Protein AF-A0A381WEY2-F1 (afdb_monomer_lite)

pLDDT: mean 84.32, std 14.18, range [33.53, 97.0]

Secondary structure (DSSP, 8-state):
---------------HHHHHHHHHHHHTHHHHHHHHHHHHHHHHHHHHHT--SSPPPSSPSSHHHHHHHHHHHHS-------------SSS-TTSHHHHHHHHHHHHHHHHHHHTTTT--TT--SS--PPEEEETTTTEEEES---THHHHHHHHHHTT--TTT--TTT-

Sequence (170 aa):
MLDLKSQGELFLGNNTWSARVVFFLSSRSSSVIVIFVIVSILLIYPLIDLAPTQQASPNPPGDVYDMQADIDAKFPTPVHFATYVLEARDGDVLTSDVLLEFKENRDRLFALDKKGELSAGTLINQPYLFSYFDTDIGLSVTGISSILDPIDLTLMRMGANLATASDREI

Organism: NCBI:txid408172

Radius of gyration: 34.18 Å; chains: 1; bounding box: 59×73×92 Å

Structure (mmCIF, N/CA/C/O backbone):
data_AF-A0A381WEY2-F1
#
_entry.id   AF-A0A381WEY2-F1
#
loop_
_atom_site.group_PDB
_atom_site.id
_atom_site.type_symbol
_atom_site.label_atom_id
_atom_site.label_alt_id
_atom_site.label_comp_id
_atom_site.label_asym_id
_atom_site.label_entity_id
_atom_site.label_seq_id
_atom_site.pdbx_PDB_ins_code
_atom_site.Cartn_x
_atom_site.Cartn_y
_atom_site.Cartn_z
_atom_site.occupancy
_atom_site.B_iso_or_equiv
_atom_site.auth_seq_id
_atom_site.auth_comp_id
_atom_site.auth_asym_id
_atom_site.auth_atom_id
_atom_site.pdbx_PDB_model_num
ATOM 1 N N . MET A 1 1 ? 18.197 -49.619 -67.035 1.00 36.12 1 MET A N 1
ATOM 2 C CA . MET A 1 1 ? 18.994 -49.599 -65.794 1.00 36.12 1 MET A CA 1
ATOM 3 C C . MET A 1 1 ? 19.062 -48.144 -65.349 1.00 36.12 1 MET A C 1
ATOM 5 O O . MET A 1 1 ? 19.609 -47.360 -66.107 1.00 36.12 1 MET A O 1
ATOM 9 N N . LEU A 1 2 ? 18.321 -47.820 -64.273 1.00 33.53 2 LEU A N 1
ATOM 10 C CA . LEU A 1 2 ? 18.501 -46.769 -63.238 1.00 33.53 2 LEU A CA 1
ATOM 11 C C . LEU A 1 2 ? 19.599 -45.697 -63.504 1.00 33.53 2 LEU A C 1
ATOM 13 O O . LEU A 1 2 ? 20.688 -46.065 -63.913 1.00 33.53 2 LEU A O 1
ATOM 17 N N . ASP A 1 3 ? 19.470 -44.392 -63.227 1.00 39.38 3 ASP A N 1
ATOM 18 C CA . ASP A 1 3 ? 18.608 -43.683 -62.275 1.00 39.38 3 ASP A CA 1
ATOM 19 C C . ASP A 1 3 ? 18.694 -42.139 -62.425 1.00 39.38 3 ASP A C 1
ATOM 21 O O . ASP A 1 3 ? 19.656 -41.598 -62.968 1.00 39.38 3 ASP A O 1
ATOM 25 N N . LEU A 1 4 ? 17.676 -41.483 -61.866 1.00 43.06 4 LEU A N 1
ATOM 26 C CA . LEU A 1 4 ? 17.450 -40.098 -61.424 1.00 43.06 4 LEU A CA 1
ATOM 27 C C . LEU A 1 4 ? 18.652 -39.147 -61.187 1.00 43.06 4 LEU A C 1
ATOM 29 O O . LEU A 1 4 ? 19.540 -39.439 -60.391 1.00 43.06 4 LEU A O 1
ATOM 33 N N . LYS A 1 5 ? 18.521 -37.897 -61.674 1.00 36.31 5 LYS A N 1
ATOM 34 C CA . LYS A 1 5 ? 18.628 -36.644 -60.874 1.00 36.31 5 LYS A CA 1
ATOM 35 C C . LYS A 1 5 ? 18.228 -35.441 -61.753 1.00 36.31 5 LYS A C 1
ATOM 37 O O . LYS A 1 5 ? 18.953 -35.088 -62.667 1.00 36.31 5 LYS A O 1
ATOM 42 N N . SER A 1 6 ? 17.014 -34.896 -61.694 1.00 38.91 6 SER A N 1
ATOM 43 C CA . SER A 1 6 ? 16.367 -34.215 -60.564 1.00 38.91 6 SER A CA 1
ATOM 44 C C . SER A 1 6 ? 17.136 -32.962 -60.120 1.00 38.91 6 SER A C 1
ATOM 46 O O . SER A 1 6 ? 18.164 -33.071 -59.458 1.00 38.91 6 SER A O 1
ATOM 48 N N . GLN A 1 7 ? 16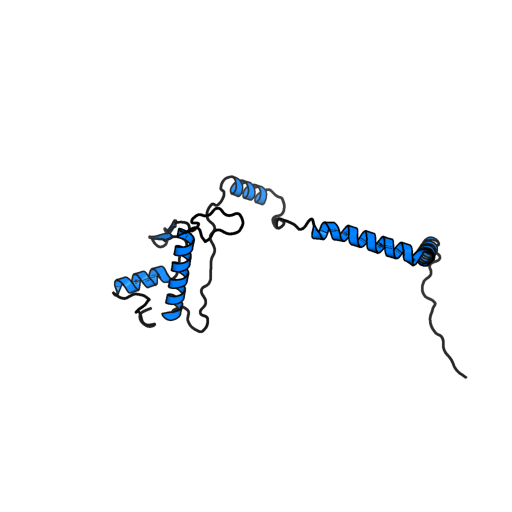.518 -31.813 -60.425 1.00 39.06 7 GLN A N 1
ATOM 49 C CA . GLN A 1 7 ? 16.538 -30.554 -59.664 1.00 39.06 7 GLN A CA 1
ATOM 50 C C . GLN A 1 7 ? 17.707 -29.606 -59.941 1.00 39.06 7 GLN A C 1
ATOM 52 O O . GLN A 1 7 ? 18.861 -29.912 -59.658 1.00 39.06 7 GLN A O 1
ATOM 57 N N . GLY A 1 8 ? 17.374 -28.402 -60.415 1.00 37.16 8 GLY A N 1
ATOM 58 C CA . GLY A 1 8 ? 18.315 -27.289 -60.373 1.00 37.16 8 GLY A CA 1
ATOM 59 C C . GLY A 1 8 ? 18.107 -26.141 -61.353 1.00 37.16 8 GLY A C 1
ATOM 60 O O . GLY A 1 8 ? 18.946 -25.251 -61.362 1.00 37.16 8 GLY A O 1
ATOM 61 N N . GLU A 1 9 ? 17.037 -26.096 -62.154 1.00 41.69 9 GLU A N 1
ATOM 62 C CA . GLU A 1 9 ? 16.625 -24.827 -62.771 1.00 41.69 9 GLU A CA 1
ATOM 63 C C . GLU A 1 9 ? 15.996 -23.932 -61.699 1.00 41.69 9 GLU A C 1
ATOM 65 O O . GLU A 1 9 ? 14.779 -23.832 -61.573 1.00 41.69 9 GLU A O 1
ATOM 70 N N . LEU A 1 10 ? 16.831 -23.323 -60.860 1.00 43.81 10 LEU A N 1
ATOM 71 C CA . LEU A 1 10 ? 16.381 -22.322 -59.907 1.00 43.81 10 LEU A CA 1
ATOM 72 C C . LEU A 1 10 ? 17.395 -21.177 -59.836 1.00 43.81 10 LEU A C 1
ATOM 74 O O . LEU A 1 10 ? 18.466 -21.289 -59.250 1.00 43.81 10 LEU A O 1
ATOM 78 N N . PHE A 1 11 ? 16.976 -20.061 -60.431 1.00 49.41 11 PHE A N 1
ATOM 79 C CA . PHE A 1 11 ? 17.344 -18.695 -60.070 1.00 49.41 11 PHE A CA 1
ATOM 80 C C . PHE A 1 11 ? 18.834 -18.379 -59.975 1.00 49.41 11 PHE A C 1
ATOM 82 O O . PHE A 1 11 ? 19.370 -18.208 -58.886 1.00 49.41 11 PHE A O 1
ATOM 89 N N . LEU A 1 12 ? 19.460 -18.081 -61.109 1.00 45.50 12 LEU A N 1
ATOM 90 C CA . LEU A 1 12 ? 20.510 -17.067 -61.112 1.00 45.50 12 LEU A CA 1
ATOM 91 C C . LEU A 1 12 ? 20.215 -16.073 -62.227 1.00 45.50 12 LEU A C 1
ATOM 93 O O . LEU A 1 12 ? 20.695 -16.180 -63.352 1.00 45.50 12 LEU A O 1
ATOM 97 N N . GLY A 1 13 ? 19.396 -15.076 -61.880 1.00 51.12 13 GLY A N 1
ATOM 98 C CA . GLY A 1 13 ? 19.444 -13.797 -62.571 1.00 51.12 13 GLY A CA 1
ATOM 99 C C . GLY A 1 13 ? 20.908 -13.372 -62.647 1.00 51.12 13 GLY A C 1
ATOM 100 O O . GLY A 1 13 ? 21.628 -13.441 -61.651 1.00 51.12 13 GLY A O 1
ATOM 101 N N . ASN A 1 14 ? 21.349 -13.008 -63.848 1.00 58.47 14 ASN A N 1
ATOM 102 C CA . ASN A 1 14 ? 22.738 -12.751 -64.220 1.00 58.47 14 ASN A CA 1
ATOM 103 C C . ASN A 1 14 ? 23.240 -11.423 -63.615 1.00 58.47 14 ASN A C 1
ATOM 105 O O . ASN A 1 14 ? 23.705 -10.520 -64.310 1.00 58.47 14 ASN A O 1
ATOM 109 N N . ASN A 1 15 ? 23.048 -11.253 -62.307 1.00 62.88 15 ASN A N 1
ATOM 110 C CA . ASN A 1 15 ? 23.323 -10.033 -61.591 1.00 62.88 15 ASN A CA 1
ATOM 111 C C . ASN A 1 15 ? 24.739 -10.123 -61.039 1.00 62.88 15 ASN A C 1
ATOM 113 O O . ASN A 1 15 ? 25.012 -10.743 -60.011 1.00 62.88 15 ASN A O 1
ATOM 117 N N . THR A 1 16 ? 25.665 -9.532 -61.788 1.00 72.31 16 THR A N 1
ATOM 118 C CA . THR A 1 16 ? 27.108 -9.601 -61.527 1.00 72.31 16 THR A CA 1
ATOM 119 C C . THR A 1 16 ? 27.482 -9.153 -60.110 1.00 72.31 16 THR A C 1
ATOM 121 O O . THR A 1 16 ? 28.495 -9.606 -59.582 1.00 72.31 16 THR A O 1
ATOM 124 N N . TRP A 1 17 ? 26.662 -8.324 -59.454 1.00 73.00 17 TRP A N 1
ATOM 125 C CA . TRP A 1 17 ? 26.869 -7.926 -58.059 1.00 73.00 17 TRP A CA 1
ATOM 126 C C . TRP A 1 17 ? 26.622 -9.067 -57.067 1.00 73.00 17 TRP A C 1
ATOM 128 O O . TRP A 1 17 ? 27.422 -9.239 -56.152 1.00 73.00 17 TRP A O 1
ATOM 138 N N . SER A 1 18 ? 25.578 -9.879 -57.252 1.00 79.25 18 SER A N 1
ATOM 139 C CA . SER A 1 18 ? 25.246 -10.975 -56.335 1.00 79.25 18 SER A CA 1
ATOM 140 C C . SER A 1 18 ? 26.344 -12.035 -56.366 1.00 79.25 18 SER A C 1
ATOM 142 O O . SER A 1 18 ? 26.818 -12.474 -55.321 1.00 79.25 18 SER A O 1
ATOM 144 N N . ALA A 1 19 ? 26.834 -12.364 -57.565 1.00 80.50 19 ALA A N 1
ATOM 145 C CA . ALA A 1 19 ? 27.956 -13.281 -57.744 1.00 80.50 19 ALA A CA 1
ATOM 146 C C . ALA A 1 19 ? 29.249 -12.754 -57.092 1.00 80.50 19 ALA A C 1
ATOM 148 O O . ALA A 1 19 ? 29.970 -13.516 -56.449 1.00 80.50 19 ALA A O 1
ATOM 149 N N . ARG A 1 20 ? 29.523 -11.444 -57.191 1.00 78.69 20 ARG A N 1
ATOM 150 C CA . ARG A 1 20 ? 30.671 -10.803 -56.522 1.00 78.69 20 ARG A CA 1
ATOM 151 C C . ARG A 1 20 ? 30.555 -10.852 -54.998 1.00 78.69 20 ARG A C 1
ATOM 153 O O . ARG A 1 20 ? 31.549 -11.130 -54.334 1.00 78.69 20 ARG A O 1
ATOM 160 N N . VAL A 1 21 ? 29.361 -10.621 -54.453 1.00 83.06 21 VAL A N 1
ATOM 161 C CA . VAL A 1 21 ? 29.096 -10.700 -53.007 1.00 83.06 21 VAL A CA 1
ATOM 162 C C . VAL A 1 21 ? 29.276 -12.131 -52.505 1.00 83.06 21 VAL A C 1
ATOM 164 O O . VAL A 1 21 ? 29.996 -12.340 -51.535 1.00 83.06 21 VAL A O 1
ATOM 167 N N . VAL A 1 22 ? 28.710 -13.125 -53.194 1.00 83.25 22 VAL A N 1
ATOM 168 C CA . VAL A 1 22 ? 28.859 -14.544 -52.826 1.00 83.25 22 VAL A CA 1
ATOM 169 C C . VAL A 1 22 ? 30.323 -14.983 -52.889 1.00 83.25 22 VAL A C 1
ATOM 171 O O . VAL A 1 22 ? 30.816 -15.621 -51.960 1.00 83.25 22 VAL A O 1
ATOM 174 N N . PHE A 1 23 ? 31.053 -14.591 -53.935 1.00 82.38 23 PHE A N 1
ATOM 175 C CA . PHE A 1 23 ? 32.480 -14.891 -54.052 1.00 82.38 23 PHE A CA 1
ATOM 176 C C . PHE A 1 23 ? 33.308 -14.231 -52.935 1.00 82.38 23 PHE A C 1
ATOM 178 O O . PHE A 1 23 ? 34.197 -14.863 -52.362 1.00 82.38 23 PHE A O 1
ATOM 185 N N . PHE A 1 24 ? 33.006 -12.982 -52.573 1.00 79.88 24 PHE A N 1
ATOM 186 C CA . PHE A 1 24 ? 33.657 -12.279 -51.463 1.00 79.88 24 PHE A CA 1
ATOM 187 C C . PHE A 1 24 ? 33.369 -12.941 -50.105 1.00 79.88 24 PHE A C 1
ATOM 189 O O . PHE A 1 24 ? 34.296 -13.203 -49.337 1.00 79.88 24 PHE A O 1
ATOM 196 N N . LEU A 1 25 ? 32.102 -13.278 -49.844 1.00 82.94 25 LEU A N 1
ATOM 197 C CA . LEU A 1 25 ? 31.668 -13.983 -48.635 1.00 82.94 25 LEU A CA 1
ATOM 198 C C . LEU A 1 25 ? 32.332 -15.360 -48.516 1.00 82.94 25 LEU A C 1
ATOM 200 O O . LEU A 1 25 ? 32.759 -15.740 -47.431 1.00 82.94 25 LEU A O 1
ATOM 204 N N . SER A 1 26 ? 32.463 -16.093 -49.625 1.00 80.62 26 SER A N 1
ATOM 205 C CA . SER A 1 26 ? 33.075 -17.425 -49.634 1.00 80.62 26 SER A CA 1
ATOM 206 C C . SER A 1 26 ? 34.601 -17.387 -49.523 1.00 80.62 26 SER A C 1
ATOM 208 O O . SER A 1 26 ? 35.177 -18.250 -48.866 1.00 80.62 26 SER A O 1
ATOM 210 N N . SER A 1 27 ? 35.269 -16.423 -50.164 1.00 85.69 27 SER A N 1
ATOM 211 C CA . SER A 1 27 ? 36.740 -16.337 -50.190 1.00 85.69 27 SER A CA 1
ATOM 212 C C . SER A 1 27 ? 37.347 -15.793 -48.895 1.00 85.69 27 SER A C 1
ATOM 214 O O . SER A 1 27 ? 38.524 -16.029 -48.628 1.00 85.69 27 SER A O 1
ATOM 216 N N . ARG A 1 28 ? 36.561 -15.072 -48.084 1.00 86.94 28 ARG A N 1
ATOM 217 C CA . ARG A 1 28 ? 36.996 -14.472 -46.808 1.00 86.94 28 ARG A CA 1
ATOM 218 C C . ARG A 1 28 ? 36.032 -14.774 -45.657 1.00 86.94 28 ARG A C 1
ATOM 220 O O . ARG A 1 28 ? 35.873 -13.957 -44.751 1.00 86.94 28 ARG A O 1
ATOM 227 N N . SER A 1 29 ? 35.386 -15.938 -45.699 1.00 83.75 29 SER A N 1
ATOM 228 C CA . SER A 1 29 ? 34.293 -16.319 -44.793 1.00 83.75 29 SER A CA 1
ATOM 229 C C . SER A 1 29 ? 34.644 -16.166 -43.312 1.00 83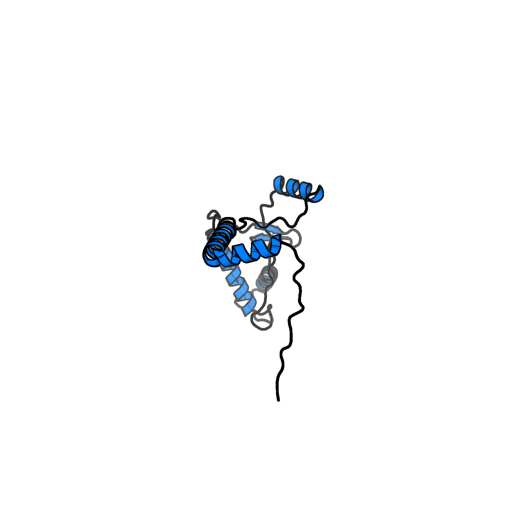.75 29 SER A C 1
ATOM 231 O O . SER A 1 29 ? 33.867 -15.588 -42.559 1.00 83.75 29 SER A O 1
ATOM 233 N N . SER A 1 30 ? 35.839 -16.592 -42.899 1.00 85.88 30 SER A N 1
ATOM 234 C CA . SER A 1 30 ? 36.310 -16.463 -41.515 1.00 85.88 30 SER A CA 1
ATOM 235 C C . SER A 1 30 ? 36.379 -15.004 -41.054 1.00 85.88 30 SER A C 1
ATOM 237 O O . SER A 1 30 ? 35.866 -14.672 -39.989 1.00 85.88 30 SER A O 1
ATOM 239 N N . SER A 1 31 ? 36.948 -14.111 -41.866 1.00 86.62 31 SER A N 1
ATOM 240 C CA . SER A 1 31 ? 37.032 -12.680 -41.553 1.00 86.62 31 SER A CA 1
ATOM 241 C C . SER A 1 31 ? 35.655 -12.022 -41.504 1.00 86.62 31 SER A C 1
ATOM 243 O O . SER A 1 31 ? 35.401 -11.209 -40.619 1.00 86.62 31 SER A O 1
ATOM 245 N N . VAL A 1 32 ? 34.754 -12.391 -42.419 1.00 90.25 32 VAL A N 1
ATOM 246 C CA . VAL A 1 32 ? 33.378 -11.874 -42.433 1.00 90.25 32 VAL A CA 1
ATOM 247 C C . VAL A 1 32 ? 32.626 -12.292 -41.170 1.00 90.25 32 VAL A C 1
ATOM 249 O O . VAL A 1 32 ? 31.983 -11.452 -40.544 1.00 90.25 32 VAL A O 1
ATOM 252 N N . ILE A 1 33 ? 32.740 -13.559 -40.764 1.00 91.69 33 ILE A N 1
ATOM 253 C CA . ILE A 1 33 ? 32.100 -14.073 -39.546 1.00 91.69 33 ILE A CA 1
ATOM 254 C C . ILE A 1 33 ? 32.630 -13.338 -38.312 1.00 91.69 33 ILE A C 1
ATOM 256 O O . ILE A 1 33 ? 31.837 -12.878 -37.496 1.00 91.69 33 ILE A O 1
ATOM 260 N N . VAL A 1 34 ? 33.950 -13.170 -38.192 1.00 95.31 34 VAL A N 1
ATOM 261 C CA . VAL A 1 34 ? 34.559 -12.446 -37.063 1.00 95.31 34 VAL A CA 1
ATOM 262 C C . VAL A 1 34 ? 34.053 -11.006 -36.992 1.00 95.31 34 VAL A C 1
ATOM 264 O O . VAL A 1 34 ? 33.665 -10.551 -35.920 1.00 95.31 34 VAL A O 1
ATOM 267 N N . ILE A 1 35 ? 33.992 -10.301 -38.125 1.00 95.25 35 ILE A N 1
ATOM 268 C CA . ILE A 1 35 ? 33.455 -8.934 -38.178 1.00 95.25 35 ILE A CA 1
ATOM 269 C C . ILE A 1 35 ? 31.991 -8.911 -37.737 1.00 95.25 35 ILE A C 1
ATOM 271 O O . ILE A 1 35 ? 31.611 -8.061 -36.937 1.00 95.25 35 ILE A O 1
ATOM 275 N N . PHE A 1 36 ? 31.175 -9.851 -38.213 1.00 94.88 36 PHE A N 1
ATOM 276 C CA . PHE A 1 36 ? 29.764 -9.915 -37.846 1.00 94.88 36 PHE A CA 1
ATOM 277 C C . PHE A 1 36 ? 29.570 -10.173 -36.347 1.00 94.88 36 PHE A C 1
ATOM 279 O O . PHE A 1 36 ? 28.726 -9.535 -35.719 1.00 94.88 36 PHE A O 1
ATOM 286 N N . VAL A 1 37 ? 30.385 -11.051 -3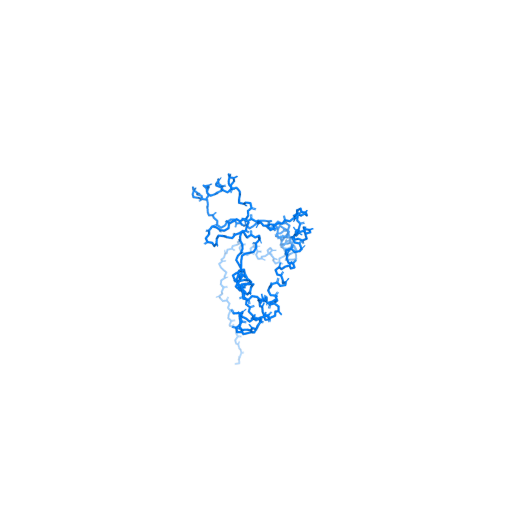5.755 1.00 95.88 37 VAL A N 1
ATOM 287 C CA . VAL A 1 37 ? 30.392 -11.302 -34.307 1.00 95.88 37 VAL A CA 1
ATOM 288 C C . VAL A 1 37 ? 30.792 -10.042 -33.540 1.00 95.88 37 VAL A C 1
ATOM 290 O O . VAL A 1 37 ? 30.099 -9.671 -32.598 1.00 95.88 37 VAL A O 1
ATOM 293 N N . ILE A 1 38 ? 31.848 -9.343 -33.966 1.00 96.38 38 ILE A N 1
ATOM 294 C CA . ILE A 1 38 ? 32.286 -8.087 -33.334 1.00 96.38 38 ILE A CA 1
ATOM 295 C C . ILE A 1 38 ? 31.177 -7.032 -33.397 1.00 96.38 38 ILE A C 1
ATOM 297 O O . ILE A 1 38 ? 30.856 -6.427 -32.379 1.00 96.38 38 ILE A O 1
ATOM 301 N N . VAL A 1 39 ? 30.559 -6.836 -34.564 1.00 96.12 39 VAL A N 1
ATOM 302 C CA . VAL A 1 39 ? 29.449 -5.885 -34.737 1.00 96.12 39 VAL A CA 1
ATOM 303 C C . VAL A 1 39 ? 28.254 -6.280 -33.872 1.00 96.12 39 VAL A C 1
ATOM 305 O O . VAL A 1 39 ? 27.663 -5.421 -33.227 1.00 96.12 39 VAL A O 1
ATOM 308 N N . SER A 1 40 ? 27.929 -7.570 -33.802 1.00 94.31 40 SER A N 1
ATOM 309 C CA . SER A 1 40 ? 26.839 -8.064 -32.954 1.00 94.31 40 SER A CA 1
ATOM 310 C C . SER A 1 40 ? 27.109 -7.775 -31.476 1.00 94.31 40 SER A C 1
ATOM 312 O O . SER A 1 40 ? 26.230 -7.272 -30.786 1.00 94.31 40 SER A O 1
ATOM 314 N N . ILE A 1 41 ? 28.333 -8.016 -30.996 1.00 93.12 41 ILE A N 1
ATOM 315 C CA . ILE A 1 41 ? 28.736 -7.709 -29.614 1.00 93.12 41 ILE A CA 1
ATOM 316 C C . ILE A 1 41 ? 28.672 -6.199 -29.348 1.00 93.12 41 ILE A C 1
ATOM 318 O O . ILE A 1 41 ? 28.138 -5.781 -28.321 1.00 93.12 41 ILE A O 1
ATOM 322 N N . LEU A 1 42 ? 29.158 -5.375 -30.282 1.00 94.44 42 LEU A N 1
ATOM 323 C CA . LEU A 1 42 ? 29.083 -3.915 -30.177 1.00 94.44 42 LEU A CA 1
ATOM 324 C C . LEU A 1 42 ? 27.637 -3.412 -30.110 1.00 94.44 42 LEU A C 1
ATOM 326 O O . LEU A 1 42 ? 27.360 -2.472 -29.372 1.00 94.44 42 LEU A O 1
ATOM 330 N N . LEU A 1 43 ? 26.716 -4.040 -30.844 1.00 93.25 43 LEU A N 1
ATOM 331 C CA . LEU A 1 43 ? 25.296 -3.691 -30.809 1.00 93.25 43 LEU A CA 1
ATOM 332 C C . LEU A 1 43 ? 24.589 -4.184 -29.544 1.00 93.25 43 LEU A C 1
ATOM 334 O O . LEU A 1 43 ? 23.609 -3.570 -29.144 1.00 93.25 43 LEU A O 1
ATOM 338 N N . ILE A 1 44 ? 25.079 -5.240 -28.891 1.00 92.50 44 ILE A N 1
ATOM 339 C CA . ILE A 1 44 ? 24.533 -5.714 -27.610 1.00 92.50 44 ILE A CA 1
ATOM 340 C C . ILE A 1 44 ? 24.923 -4.781 -26.456 1.00 92.50 44 ILE A C 1
ATOM 342 O O . ILE A 1 44 ? 24.125 -4.594 -25.542 1.00 92.50 44 ILE A O 1
ATOM 346 N N . TYR A 1 45 ? 26.109 -4.165 -26.498 1.00 87.19 45 TYR A N 1
ATOM 347 C CA . TYR A 1 45 ? 26.586 -3.258 -25.445 1.00 87.19 45 TYR A CA 1
ATOM 348 C C . TYR A 1 45 ? 25.554 -2.191 -25.006 1.00 87.19 45 TYR A C 1
ATOM 350 O O . TYR A 1 45 ? 25.235 -2.148 -23.815 1.00 87.19 45 TYR A O 1
ATOM 358 N N . PRO A 1 46 ? 24.954 -1.380 -25.907 1.00 86.56 46 PRO A N 1
ATOM 359 C CA . PRO A 1 46 ? 23.957 -0.387 -25.507 1.00 86.56 46 PRO A CA 1
ATOM 360 C C . PRO A 1 46 ? 22.683 -1.004 -24.919 1.00 86.56 46 PRO A C 1
ATOM 362 O O . PRO A 1 46 ? 22.042 -0.362 -24.100 1.00 86.56 46 PRO A O 1
ATOM 365 N N . LEU A 1 47 ? 22.313 -2.239 -25.275 1.00 84.69 47 LEU A N 1
ATOM 366 C CA . LEU A 1 47 ? 21.129 -2.891 -24.697 1.00 84.69 47 LEU A CA 1
ATOM 367 C C . LEU A 1 47 ? 21.322 -3.248 -23.216 1.00 84.69 47 LEU A C 1
ATOM 369 O O . LEU A 1 47 ? 20.334 -3.379 -22.498 1.00 84.69 47 LEU A O 1
ATOM 373 N N . ILE A 1 48 ? 22.569 -3.419 -22.767 1.00 85.38 48 ILE A N 1
ATOM 374 C CA . ILE A 1 48 ? 22.893 -3.739 -21.371 1.00 85.38 48 ILE A CA 1
ATOM 375 C C . ILE A 1 48 ? 23.103 -2.454 -20.563 1.00 85.38 48 ILE A C 1
ATOM 377 O O . ILE A 1 48 ? 22.599 -2.345 -19.449 1.00 85.38 48 ILE A O 1
ATOM 381 N N . ASP A 1 49 ? 23.832 -1.487 -21.123 1.00 83.38 49 ASP A N 1
ATOM 382 C CA . ASP A 1 49 ? 24.269 -0.283 -20.400 1.00 83.38 49 ASP A CA 1
ATOM 383 C C . ASP A 1 49 ? 23.238 0.866 -20.454 1.00 83.38 49 ASP A C 1
ATOM 385 O O . ASP A 1 49 ? 23.175 1.692 -19.549 1.00 83.38 49 ASP A O 1
ATOM 389 N N . LEU A 1 50 ? 22.377 0.908 -21.484 1.00 81.44 50 LEU A N 1
ATOM 390 C CA . LEU A 1 50 ? 21.335 1.935 -21.664 1.00 81.44 50 LEU A CA 1
ATOM 391 C C . LEU A 1 50 ? 19.927 1.404 -21.363 1.00 81.44 50 LEU A C 1
ATOM 393 O O . LEU A 1 50 ? 18.957 1.789 -22.024 1.00 81.44 50 LEU A O 1
ATOM 397 N N . ALA A 1 51 ? 19.795 0.510 -20.380 1.00 73.88 51 ALA A N 1
ATOM 398 C CA . ALA A 1 51 ? 18.480 0.085 -19.915 1.00 73.88 51 ALA A CA 1
ATOM 399 C C . ALA A 1 51 ? 17.647 1.322 -19.503 1.00 73.88 51 ALA A C 1
ATOM 401 O O . ALA A 1 51 ? 18.167 2.194 -18.799 1.00 73.88 51 ALA A O 1
ATOM 402 N N . PRO A 1 52 ? 16.372 1.438 -19.928 1.00 69.75 52 PRO A N 1
ATOM 403 C CA . PRO A 1 52 ? 15.538 2.575 -19.561 1.00 69.75 52 PRO A CA 1
ATOM 404 C C . PRO A 1 52 ? 15.427 2.674 -18.039 1.00 69.75 52 PRO A C 1
ATOM 406 O O . PRO A 1 52 ? 14.929 1.761 -17.385 1.00 69.75 52 PRO A O 1
ATOM 409 N N . THR A 1 53 ? 15.880 3.788 -17.468 1.00 74.12 53 THR A N 1
ATOM 410 C CA . THR A 1 53 ? 15.735 4.060 -16.029 1.00 74.12 53 THR A CA 1
ATOM 411 C C . THR A 1 53 ? 14.318 4.488 -15.664 1.00 74.12 53 THR A C 1
ATOM 413 O O . THR A 1 53 ? 13.954 4.478 -14.492 1.00 74.12 53 THR A O 1
ATOM 416 N N . GLN A 1 54 ? 13.523 4.864 -16.668 1.00 70.19 54 GLN A N 1
ATOM 417 C CA . GLN A 1 54 ? 12.140 5.290 -16.527 1.00 70.19 54 GLN A CA 1
ATOM 418 C C . GLN A 1 54 ? 11.265 4.570 -17.546 1.00 70.19 54 GLN A C 1
ATOM 420 O O . GLN A 1 54 ? 11.680 4.297 -18.676 1.00 70.19 54 GLN A O 1
ATOM 425 N N . GLN A 1 55 ? 10.030 4.292 -17.144 1.00 72.44 55 GLN A N 1
ATOM 426 C CA . GLN A 1 55 ? 9.012 3.813 -18.062 1.00 72.44 55 GLN A CA 1
ATOM 427 C C . GLN A 1 55 ? 8.626 4.954 -19.008 1.00 72.44 55 GLN A C 1
ATOM 429 O O . GLN A 1 55 ? 8.393 6.081 -18.570 1.00 72.44 55 GLN A O 1
ATOM 434 N N . ALA A 1 56 ? 8.574 4.676 -20.312 1.00 74.00 56 ALA A N 1
ATOM 435 C CA . ALA A 1 56 ? 8.085 5.656 -21.272 1.00 74.00 56 ALA A CA 1
ATOM 436 C C . ALA A 1 56 ? 6.643 6.037 -20.916 1.00 74.00 56 ALA A C 1
ATOM 438 O O . ALA A 1 56 ? 5.819 5.165 -20.630 1.00 74.00 56 ALA A O 1
ATOM 439 N N . SER A 1 57 ? 6.351 7.338 -20.939 1.00 73.50 57 SER A N 1
ATOM 440 C CA . SER A 1 57 ? 4.992 7.815 -20.717 1.00 73.50 57 SER A CA 1
ATOM 441 C C . SER A 1 57 ? 4.069 7.217 -21.786 1.00 73.50 57 SER A C 1
ATOM 443 O O . SER A 1 57 ? 4.363 7.361 -22.976 1.00 73.50 57 SER A O 1
ATOM 445 N N . PRO A 1 58 ? 2.960 6.554 -21.408 1.00 77.94 58 PRO A N 1
ATOM 446 C CA . PRO A 1 58 ? 1.961 6.100 -22.372 1.00 77.94 58 PRO A CA 1
ATOM 447 C C . PRO A 1 58 ? 1.159 7.274 -22.953 1.00 77.94 58 PRO A C 1
ATOM 449 O O . PRO A 1 58 ? 0.384 7.085 -23.890 1.00 77.94 58 PRO A O 1
ATOM 452 N N . ASN A 1 59 ? 1.331 8.476 -22.394 1.00 80.75 59 ASN A N 1
ATOM 453 C CA . ASN A 1 59 ? 0.601 9.666 -22.781 1.00 80.75 59 ASN A CA 1
ATOM 454 C C . ASN A 1 59 ? 1.234 10.285 -24.038 1.00 80.75 59 ASN A C 1
ATOM 456 O O . ASN A 1 59 ? 2.402 10.686 -23.987 1.00 80.75 59 ASN A O 1
ATOM 460 N N . PRO A 1 60 ? 0.505 10.374 -25.165 1.00 81.38 60 PRO A N 1
ATOM 461 C CA . PRO A 1 60 ? 0.997 11.071 -26.344 1.00 81.38 60 PRO A CA 1
ATOM 462 C C . PRO A 1 60 ? 1.146 12.579 -26.071 1.00 81.38 60 PRO A C 1
ATOM 464 O O . PRO A 1 60 ? 0.475 13.114 -25.190 1.00 81.38 60 PRO A O 1
ATOM 467 N N . PRO A 1 61 ? 1.991 13.289 -26.836 1.00 79.25 61 PRO A N 1
ATOM 468 C CA . PRO A 1 61 ? 2.084 14.743 -26.734 1.00 79.25 61 PRO A CA 1
ATOM 469 C C . PRO A 1 61 ? 0.749 15.420 -27.092 1.00 79.25 61 PRO A C 1
ATOM 471 O O . PRO A 1 61 ? 0.046 14.963 -27.999 1.00 79.25 61 PRO A O 1
ATOM 474 N N . GLY A 1 62 ? 0.422 16.523 -26.411 1.00 86.50 62 GLY A N 1
ATOM 475 C CA . GLY A 1 62 ? -0.751 17.353 -26.698 1.00 86.50 62 GLY A CA 1
ATOM 476 C C . GLY A 1 62 ? -1.292 18.102 -25.478 1.00 86.50 62 GLY A C 1
ATOM 477 O O . GLY A 1 62 ? -1.050 17.706 -24.338 1.00 86.50 62 GLY A O 1
ATOM 478 N N . ASP A 1 63 ? -2.101 19.132 -25.741 1.00 87.50 63 ASP A N 1
ATOM 479 C CA . ASP A 1 63 ? -2.567 20.115 -24.751 1.00 87.50 63 ASP A CA 1
ATOM 480 C C . ASP A 1 63 ? -3.144 19.502 -23.463 1.00 87.50 63 ASP A C 1
ATOM 482 O O . ASP A 1 63 ? -2.919 20.019 -22.374 1.00 87.50 63 ASP A O 1
ATOM 486 N N . VAL A 1 64 ? -3.872 18.382 -23.562 1.00 84.69 64 VAL A N 1
ATOM 487 C CA . VAL A 1 64 ? -4.476 17.702 -22.399 1.00 84.69 64 VAL A CA 1
ATOM 488 C C . VAL A 1 64 ? -3.410 17.174 -21.437 1.00 84.69 64 VAL A C 1
ATOM 490 O O . VAL A 1 64 ? -3.539 17.326 -20.224 1.00 84.69 64 VAL A O 1
ATOM 493 N N . TYR A 1 65 ? -2.351 16.563 -21.966 1.00 84.25 65 TYR A N 1
ATOM 494 C CA . TYR A 1 65 ? -1.282 15.994 -21.149 1.00 84.25 65 TYR A CA 1
ATOM 495 C C . TYR A 1 65 ? -0.281 17.053 -20.700 1.00 84.25 65 TYR A C 1
ATOM 497 O O . TYR A 1 65 ? 0.254 16.938 -19.600 1.00 84.25 65 TYR A O 1
ATOM 505 N N . ASP A 1 66 ? -0.100 18.110 -21.492 1.00 87.06 66 ASP A N 1
ATOM 506 C CA . ASP A 1 66 ? 0.676 19.281 -21.087 1.00 87.06 66 ASP A CA 1
ATOM 507 C C . ASP A 1 66 ? 0.002 19.983 -19.900 1.00 87.06 66 ASP A C 1
ATOM 509 O O . ASP A 1 66 ? 0.658 20.290 -18.907 1.00 87.06 66 ASP A O 1
ATOM 513 N N . MET A 1 67 ? -1.328 20.146 -19.941 1.00 87.81 67 MET A N 1
ATOM 514 C CA . MET A 1 67 ? -2.108 20.650 -18.807 1.00 87.81 67 MET A CA 1
ATOM 515 C C . MET A 1 67 ? -2.020 19.737 -17.583 1.00 87.81 67 MET A C 1
ATOM 517 O O . MET A 1 67 ? -1.873 20.241 -16.472 1.00 87.81 67 MET A O 1
ATOM 521 N N . GLN A 1 68 ? -2.099 18.415 -17.764 1.00 83.38 68 GLN A N 1
ATOM 522 C CA . GLN A 1 68 ? -1.952 17.467 -16.657 1.00 83.38 68 GLN A CA 1
ATOM 523 C C . GLN A 1 68 ? -0.563 17.572 -16.014 1.00 83.38 68 GLN A C 1
ATOM 525 O O . GLN A 1 68 ? -0.472 17.658 -14.795 1.00 83.38 68 GLN A O 1
ATOM 530 N N . ALA A 1 69 ? 0.504 17.647 -16.813 1.00 85.19 69 ALA A N 1
ATOM 531 C CA . ALA A 1 69 ? 1.862 17.825 -16.303 1.00 85.19 69 ALA A CA 1
ATOM 532 C C . ALA A 1 69 ? 2.022 19.156 -15.548 1.00 85.19 69 ALA A C 1
ATOM 534 O O . ALA A 1 69 ? 2.660 19.206 -14.496 1.00 85.19 69 ALA A O 1
ATOM 535 N N . ASP A 1 70 ? 1.397 20.223 -16.048 1.00 88.44 70 ASP A N 1
ATOM 536 C CA . ASP A 1 70 ? 1.346 21.526 -15.384 1.00 88.44 70 ASP A CA 1
ATOM 537 C C . ASP A 1 70 ? 0.611 21.463 -14.037 1.00 88.44 70 ASP A C 1
ATOM 539 O O . ASP A 1 70 ? 1.040 22.091 -13.064 1.00 88.44 70 ASP A O 1
ATOM 543 N N . ILE A 1 71 ? -0.496 20.716 -13.976 1.00 86.31 71 ILE A N 1
ATOM 544 C CA . ILE A 1 71 ? -1.245 20.460 -12.743 1.00 86.31 71 ILE A CA 1
ATOM 545 C C . ILE A 1 71 ? -0.376 19.662 -11.775 1.00 86.31 71 ILE A C 1
ATOM 547 O O . ILE A 1 71 ? -0.219 20.097 -10.640 1.00 86.31 71 ILE A O 1
ATOM 551 N N . ASP A 1 72 ? 0.242 18.568 -12.212 1.00 84.75 72 ASP A N 1
ATOM 552 C CA . ASP A 1 72 ? 1.073 17.710 -11.361 1.00 84.75 72 ASP A CA 1
ATOM 553 C C . ASP A 1 72 ? 2.296 18.466 -10.811 1.00 84.75 72 ASP A C 1
ATOM 555 O O . ASP A 1 72 ? 2.689 18.274 -9.659 1.00 84.75 72 ASP A O 1
ATOM 559 N N . ALA A 1 73 ? 2.876 19.375 -11.602 1.00 86.44 73 ALA A N 1
ATOM 560 C CA . ALA A 1 73 ? 3.992 20.218 -11.180 1.00 86.44 73 ALA A CA 1
ATOM 561 C C . ALA A 1 73 ? 3.574 21.309 -10.177 1.00 86.44 73 ALA A C 1
ATOM 563 O O . ALA A 1 73 ? 4.329 21.622 -9.253 1.00 86.44 73 ALA A O 1
ATOM 564 N N . LYS A 1 74 ? 2.389 21.910 -10.354 1.00 91.00 74 LYS A N 1
ATOM 565 C CA . LYS A 1 74 ? 1.868 22.974 -9.470 1.00 91.00 74 LYS A CA 1
ATOM 566 C C . LYS A 1 74 ? 1.196 22.420 -8.213 1.00 91.00 74 LYS A C 1
ATOM 568 O O . LYS A 1 74 ? 1.212 23.079 -7.175 1.00 91.00 74 LYS A O 1
ATOM 573 N N . PHE A 1 75 ? 0.629 21.223 -8.305 1.00 86.38 75 PHE A N 1
ATOM 574 C CA . PHE A 1 75 ? -0.107 20.521 -7.259 1.00 86.38 75 PHE A CA 1
ATOM 575 C C . PHE A 1 75 ? 0.462 19.106 -7.081 1.00 86.38 75 PHE A C 1
ATOM 577 O O . PHE A 1 75 ? -0.240 18.121 -7.328 1.00 86.38 75 PHE A O 1
ATOM 584 N N . PRO A 1 76 ? 1.734 18.976 -6.656 1.00 77.88 76 PRO A N 1
ATOM 585 C CA . PRO A 1 76 ? 2.326 17.668 -6.421 1.00 77.88 76 PRO A CA 1
ATOM 586 C C . PRO A 1 76 ? 1.491 16.935 -5.377 1.00 77.88 76 PRO A C 1
ATOM 588 O O . PRO A 1 76 ? 1.238 17.472 -4.299 1.00 77.88 76 PRO A O 1
ATOM 591 N N . THR A 1 77 ? 1.044 15.722 -5.700 1.00 75.50 77 THR A N 1
ATOM 592 C CA . THR A 1 77 ? 0.217 14.925 -4.791 1.00 75.50 77 THR A CA 1
ATOM 593 C C . THR A 1 77 ? 1.118 14.352 -3.693 1.00 75.50 77 THR A C 1
ATOM 595 O O . THR A 1 77 ? 1.923 13.470 -3.985 1.00 75.50 77 THR A O 1
ATOM 598 N N . PRO A 1 78 ? 1.028 14.819 -2.434 1.00 76.00 78 PRO A N 1
ATOM 599 C CA . PRO A 1 78 ? 1.943 14.380 -1.383 1.00 76.00 78 PRO A CA 1
ATOM 600 C C . PRO A 1 78 ? 1.526 13.040 -0.759 1.00 76.00 78 PRO A C 1
ATOM 602 O O . PRO A 1 78 ? 2.269 12.475 0.038 1.00 76.00 78 PRO A O 1
ATOM 605 N N . VAL A 1 79 ? 0.327 12.548 -1.090 1.00 83.25 79 VAL A N 1
ATOM 606 C CA . VAL A 1 79 ? -0.294 11.364 -0.492 1.00 83.25 79 VAL A CA 1
ATOM 607 C C . VAL A 1 79 ? -0.691 10.391 -1.590 1.00 83.25 79 VAL A C 1
ATOM 609 O O . VAL A 1 79 ? -1.467 10.726 -2.480 1.00 83.25 79 VAL A O 1
ATOM 612 N N . HIS A 1 80 ? -0.194 9.164 -1.499 1.00 86.06 80 HIS A N 1
ATOM 613 C CA . HIS A 1 80 ? -0.560 8.095 -2.418 1.00 86.06 80 HIS A CA 1
ATOM 614 C C . HIS A 1 80 ? -1.602 7.189 -1.772 1.00 86.06 80 HIS A C 1
ATOM 616 O O . HIS A 1 80 ? -1.385 6.660 -0.683 1.00 86.06 80 HIS A O 1
ATOM 622 N N . PHE A 1 81 ? -2.718 6.988 -2.466 1.00 84.94 81 PHE A N 1
ATOM 623 C CA . PHE A 1 81 ? -3.742 6.035 -2.063 1.00 84.94 81 PHE A CA 1
ATOM 624 C C . PHE A 1 81 ? -3.556 4.732 -2.833 1.00 84.94 81 PHE A C 1
ATOM 626 O O . PHE A 1 81 ? -3.385 4.736 -4.051 1.00 84.94 81 PHE A O 1
ATOM 633 N N . ALA A 1 82 ? -3.605 3.618 -2.112 1.00 89.19 82 ALA A N 1
ATOM 634 C CA . ALA A 1 82 ? -3.605 2.282 -2.682 1.00 89.19 82 ALA A CA 1
ATOM 635 C C . ALA A 1 82 ? -4.782 1.500 -2.100 1.00 89.19 82 ALA A C 1
ATOM 637 O O . ALA A 1 82 ? -5.041 1.556 -0.897 1.00 89.19 82 ALA A O 1
ATOM 638 N N . THR A 1 83 ? -5.487 0.774 -2.961 1.00 90.25 83 THR A N 1
ATOM 639 C CA . THR A 1 83 ? -6.598 -0.089 -2.563 1.00 90.25 83 THR A CA 1
ATOM 640 C C . THR A 1 83 ? -6.126 -1.532 -2.548 1.00 90.25 83 THR A C 1
ATOM 642 O O . THR A 1 83 ? -5.505 -1.998 -3.502 1.00 90.25 83 THR A O 1
ATOM 645 N N . TYR A 1 84 ? -6.455 -2.240 -1.473 1.00 92.12 84 TYR A N 1
ATOM 646 C CA . TYR A 1 84 ? -6.160 -3.656 -1.304 1.00 92.12 84 TYR A CA 1
ATOM 647 C C . TYR A 1 84 ? -7.466 -4.423 -1.121 1.00 92.12 84 TYR A C 1
ATOM 649 O O . TYR A 1 84 ? -8.411 -3.915 -0.519 1.00 92.12 84 TYR A O 1
ATOM 657 N N . VAL A 1 85 ? -7.508 -5.646 -1.643 1.00 93.56 85 VAL A N 1
ATOM 658 C CA . VAL A 1 85 ? -8.609 -6.584 -1.417 1.00 93.56 85 VAL A CA 1
ATOM 659 C C . VAL A 1 85 ? -8.153 -7.576 -0.355 1.00 93.56 85 VAL A C 1
ATOM 661 O O . VAL A 1 85 ? -7.088 -8.176 -0.493 1.00 93.56 85 VAL A O 1
ATOM 664 N N . LEU A 1 86 ? -8.940 -7.713 0.711 1.00 93.88 86 LEU A N 1
ATOM 665 C CA . LEU A 1 86 ? -8.718 -8.721 1.741 1.00 93.88 86 LEU A CA 1
ATOM 666 C C . LEU A 1 86 ? -9.352 -10.039 1.291 1.00 93.88 86 LEU A C 1
ATOM 668 O O . LEU A 1 86 ? -10.535 -10.073 0.958 1.00 93.88 86 LEU A O 1
ATOM 672 N N . GLU A 1 87 ? -8.567 -11.110 1.307 1.00 94.12 87 GLU A N 1
ATOM 673 C CA . GLU A 1 87 ? -9.002 -12.460 0.960 1.00 94.12 87 GLU A CA 1
ATOM 674 C C . GLU A 1 87 ? -8.621 -13.420 2.091 1.00 94.12 87 GLU A C 1
ATOM 676 O O . GLU A 1 87 ? -7.519 -13.344 2.642 1.00 94.12 87 GLU A O 1
ATOM 681 N N . ALA A 1 88 ? -9.544 -14.313 2.448 1.00 94.94 88 ALA A N 1
ATOM 682 C CA . ALA A 1 88 ? -9.277 -15.392 3.384 1.00 94.94 88 ALA A CA 1
ATOM 683 C C . ALA A 1 88 ? -8.509 -16.497 2.656 1.00 94.94 88 ALA A C 1
ATOM 685 O O . ALA A 1 88 ? -8.812 -16.811 1.508 1.00 94.94 88 ALA A O 1
ATOM 686 N N . ARG A 1 89 ? -7.539 -17.125 3.332 1.00 91.00 89 ARG A N 1
ATOM 687 C CA . ARG A 1 89 ? -6.814 -18.277 2.762 1.00 91.00 89 ARG A CA 1
ATOM 688 C C . ARG A 1 89 ? -7.778 -19.386 2.352 1.00 91.00 89 ARG A C 1
ATOM 690 O O . ARG A 1 89 ? -7.619 -19.966 1.287 1.00 91.00 89 ARG A O 1
ATOM 697 N N . ASP A 1 90 ? -8.772 -19.621 3.203 1.00 90.25 90 ASP A N 1
ATOM 698 C CA . ASP A 1 90 ? -9.848 -20.574 2.998 1.00 90.25 90 ASP A CA 1
ATOM 699 C C . ASP A 1 90 ? -11.147 -19.989 3.575 1.00 90.25 90 ASP A C 1
ATOM 701 O O . ASP A 1 90 ? -11.187 -19.569 4.731 1.00 90.25 90 ASP A O 1
ATOM 705 N N . GLY A 1 91 ? -12.230 -20.001 2.796 1.00 90.06 91 GLY A N 1
ATOM 706 C CA . GLY A 1 91 ? -13.571 -19.681 3.295 1.00 90.06 91 GLY A CA 1
ATOM 707 C C . GLY A 1 91 ? -13.890 -18.186 3.409 1.00 90.06 91 GLY A C 1
ATOM 708 O O . GLY A 1 91 ? -13.745 -17.444 2.441 1.00 90.06 91 GLY A O 1
ATOM 709 N N . ASP A 1 92 ? -14.437 -17.783 4.560 1.00 92.56 92 ASP A N 1
ATOM 710 C CA . ASP A 1 92 ? -15.067 -16.474 4.776 1.00 92.56 92 ASP A CA 1
ATOM 711 C C . ASP A 1 92 ? -14.117 -15.473 5.456 1.00 92.56 92 ASP A C 1
ATOM 713 O O . ASP A 1 92 ? -13.493 -15.759 6.482 1.00 92.56 92 ASP A O 1
ATOM 717 N N . VAL A 1 93 ? -14.042 -14.274 4.875 1.00 94.25 93 VAL A N 1
ATOM 718 C CA . VAL A 1 93 ? -13.242 -13.141 5.357 1.00 94.25 93 VAL A CA 1
ATOM 719 C C . VAL A 1 93 ? -13.786 -12.569 6.667 1.00 94.25 93 VAL A C 1
ATOM 721 O O . VAL A 1 93 ? -13.015 -12.008 7.441 1.00 94.25 93 VAL A O 1
ATOM 724 N N . LEU A 1 94 ? -15.086 -12.710 6.936 1.00 93.38 94 LEU A N 1
ATOM 725 C CA . LEU A 1 94 ? -15.744 -12.146 8.121 1.00 93.38 94 LEU A CA 1
ATOM 726 C C . 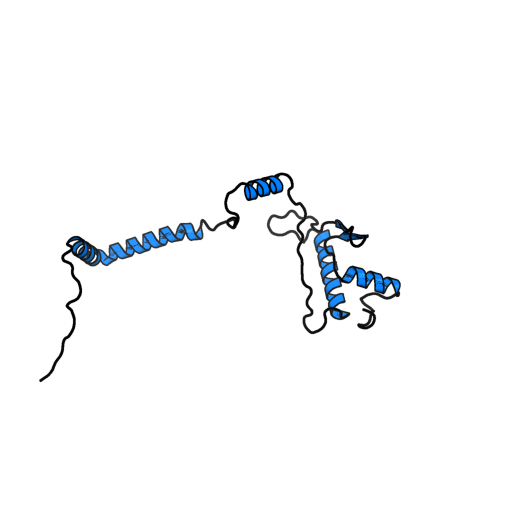LEU A 1 94 ? -15.704 -13.075 9.345 1.00 93.38 94 LEU A C 1
ATOM 728 O O . LEU A 1 94 ? -16.543 -12.977 10.233 1.00 93.38 94 LEU A O 1
ATOM 732 N N . THR A 1 95 ? -14.724 -13.971 9.412 1.00 92.56 95 THR A N 1
ATOM 733 C CA . THR A 1 95 ? -14.489 -14.824 10.583 1.00 92.56 95 THR A CA 1
ATOM 734 C C . THR A 1 95 ? -13.555 -14.146 11.580 1.00 92.56 95 THR A C 1
ATOM 736 O O . THR A 1 95 ? -12.706 -13.326 11.207 1.00 92.56 95 THR A O 1
ATOM 739 N N . SER A 1 96 ? -13.683 -14.503 12.859 1.00 90.94 96 SER A N 1
ATOM 740 C CA . SER A 1 96 ? -12.874 -13.924 13.935 1.00 90.94 96 SER A CA 1
ATOM 741 C C . SER A 1 96 ? -11.384 -14.119 13.697 1.00 90.94 96 SER A C 1
ATOM 743 O O . SER A 1 96 ? -10.610 -13.179 13.857 1.00 90.94 96 SER A O 1
ATOM 745 N N . ASP A 1 97 ? -10.983 -15.311 13.260 1.00 92.38 97 ASP A N 1
ATOM 746 C CA . ASP A 1 97 ? -9.576 -15.641 13.036 1.00 92.38 97 ASP A CA 1
ATOM 747 C C . ASP A 1 97 ? -8.960 -14.784 11.918 1.00 92.38 97 ASP A C 1
ATOM 749 O O . ASP A 1 97 ? -7.876 -14.221 12.092 1.00 92.38 97 ASP A O 1
ATOM 753 N N . VAL A 1 98 ? -9.666 -14.622 10.789 1.00 95.06 98 VAL A N 1
ATOM 754 C CA . VAL A 1 98 ? -9.179 -13.831 9.644 1.00 95.06 98 VAL A CA 1
ATOM 755 C C . VAL A 1 98 ? -9.092 -12.350 9.999 1.00 95.06 98 VAL A C 1
ATOM 757 O O . VAL A 1 98 ? -8.091 -11.690 9.702 1.00 95.06 98 VAL A O 1
ATOM 760 N N . LEU A 1 99 ? -10.120 -11.810 10.654 1.00 95.19 99 LEU A N 1
ATOM 761 C CA . LEU A 1 99 ? -10.136 -10.403 11.047 1.00 95.19 99 LEU A CA 1
ATOM 762 C C . LEU A 1 99 ? -9.102 -10.107 12.138 1.00 95.19 99 LEU A C 1
ATOM 764 O O . LEU A 1 99 ? -8.502 -9.028 12.126 1.00 95.19 99 LEU A O 1
ATOM 768 N N . LEU A 1 100 ? -8.844 -11.054 13.043 1.00 94.00 100 LEU A N 1
ATOM 769 C CA . LEU A 1 100 ? -7.791 -10.925 14.045 1.00 94.00 100 LEU A CA 1
ATOM 770 C C . LEU A 1 100 ? -6.399 -10.929 13.395 1.00 94.00 100 LEU A C 1
ATOM 772 O O . LEU A 1 100 ? -5.618 -10.019 13.676 1.00 94.00 100 LEU A O 1
ATOM 776 N N . GLU A 1 101 ? -6.112 -11.855 12.469 1.00 94.75 101 GLU A N 1
ATOM 777 C CA . GLU A 1 101 ? -4.857 -11.850 11.689 1.00 94.75 101 GLU A CA 1
ATOM 778 C C . GLU A 1 101 ? -4.690 -10.516 10.942 1.00 94.75 101 GLU A C 1
ATOM 780 O O . GLU A 1 101 ? -3.613 -9.907 10.942 1.00 94.75 101 GLU A O 1
ATOM 785 N N . PHE A 1 102 ? -5.764 -10.018 10.325 1.00 95.94 102 PHE A N 1
ATOM 786 C CA . PHE A 1 102 ? -5.735 -8.738 9.626 1.00 95.94 102 PHE A CA 1
ATOM 787 C C . PHE A 1 102 ? -5.432 -7.567 10.575 1.00 95.94 102 PHE A C 1
ATOM 789 O O . PHE A 1 102 ? -4.583 -6.725 10.259 1.00 95.94 102 PHE A O 1
ATOM 796 N N . LYS A 1 103 ? -6.057 -7.537 11.757 1.00 94.94 103 LYS A N 1
ATOM 797 C CA . LYS A 1 103 ? -5.806 -6.523 12.790 1.00 94.94 103 LYS A CA 1
ATOM 798 C C . LYS A 1 103 ? -4.354 -6.547 13.261 1.00 94.94 103 LYS A C 1
ATOM 800 O O . LYS A 1 103 ? -3.713 -5.498 13.300 1.00 94.94 103 LYS A O 1
ATOM 805 N N . GLU A 1 104 ? -3.815 -7.725 13.560 1.00 95.69 104 GLU A N 1
ATOM 806 C CA . GLU A 1 104 ? -2.425 -7.887 14.000 1.00 95.69 104 GLU A CA 1
ATOM 807 C C . GLU A 1 104 ? -1.427 -7.414 12.936 1.00 95.69 104 GLU A C 1
ATOM 809 O O . GLU A 1 104 ? -0.465 -6.702 13.243 1.00 95.69 104 GLU A O 1
ATOM 814 N N . ASN A 1 105 ? -1.675 -7.747 11.668 1.00 96.00 105 ASN A N 1
ATOM 815 C CA . ASN A 1 105 ? -0.835 -7.309 10.556 1.00 96.00 105 ASN A CA 1
ATOM 816 C C . ASN A 1 105 ? -0.889 -5.788 10.350 1.00 96.00 105 ASN A C 1
ATOM 818 O O . ASN A 1 105 ? 0.153 -5.161 10.128 1.00 96.00 105 ASN A O 1
ATOM 822 N N . ARG A 1 106 ? -2.074 -5.180 10.470 1.00 95.12 106 ARG A N 1
ATOM 823 C CA . ARG A 1 106 ? -2.242 -3.721 10.429 1.00 95.12 106 ARG A CA 1
ATOM 824 C C . ARG A 1 106 ? -1.478 -3.043 11.564 1.00 95.12 106 ARG A C 1
ATOM 826 O O . ARG A 1 106 ? -0.711 -2.111 11.323 1.00 95.12 106 ARG A O 1
ATOM 833 N N . ASP A 1 107 ? -1.646 -3.524 12.790 1.00 95.38 107 ASP A N 1
ATOM 834 C CA . ASP A 1 107 ? -1.014 -2.928 13.967 1.00 95.38 107 ASP A CA 1
ATOM 835 C C . ASP A 1 107 ? 0.519 -3.082 13.903 1.00 95.38 107 ASP A C 1
ATOM 837 O O . ASP A 1 107 ? 1.265 -2.162 14.258 1.00 95.38 107 ASP A O 1
ATOM 841 N N . ARG A 1 108 ? 1.011 -4.200 13.348 1.00 97.00 108 ARG A N 1
ATOM 842 C CA . ARG A 1 108 ? 2.431 -4.386 13.025 1.00 97.00 108 ARG A CA 1
ATOM 843 C C . ARG A 1 108 ? 2.921 -3.362 12.003 1.00 97.00 108 ARG A C 1
ATOM 845 O O . ARG A 1 108 ? 3.994 -2.796 12.207 1.00 97.00 108 ARG A O 1
ATOM 852 N N . LEU A 1 109 ? 2.164 -3.101 10.936 1.00 95.56 109 LEU A N 1
ATOM 853 C CA . LEU A 1 109 ? 2.517 -2.078 9.947 1.00 95.56 109 LEU A CA 1
ATOM 854 C C . LEU A 1 109 ? 2.621 -0.690 10.595 1.00 95.56 109 LEU A C 1
ATOM 856 O O . LEU A 1 109 ? 3.608 0.008 10.376 1.00 95.56 109 LEU A O 1
ATOM 860 N N . PHE A 1 110 ? 1.661 -0.315 11.444 1.00 95.69 110 PHE A N 1
ATOM 861 C CA . PHE A 1 110 ? 1.701 0.952 12.186 1.00 95.69 110 PHE A CA 1
ATOM 862 C C . PHE A 1 110 ? 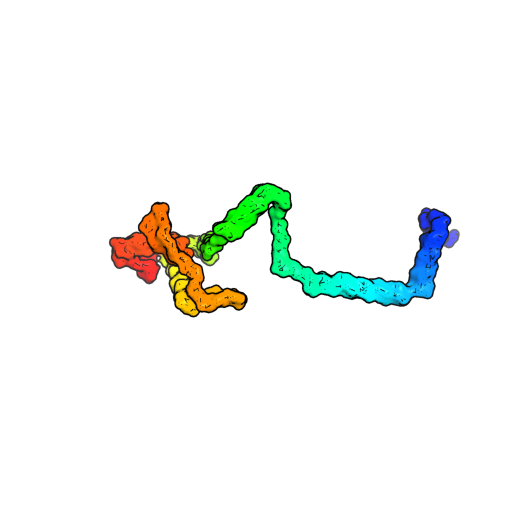2.918 1.045 13.113 1.00 95.69 110 PHE A C 1
ATOM 864 O O . PHE A 1 110 ? 3.541 2.103 13.231 1.00 95.69 110 PHE A O 1
ATOM 871 N N . ALA A 1 111 ? 3.297 -0.061 13.755 1.00 96.75 111 ALA A N 1
ATOM 872 C CA . ALA A 1 111 ? 4.488 -0.105 14.593 1.00 96.75 111 ALA A CA 1
ATOM 873 C C . ALA A 1 111 ? 5.786 0.077 13.785 1.00 96.75 111 ALA A C 1
ATOM 875 O O . ALA A 1 111 ? 6.701 0.744 14.272 1.00 96.75 111 ALA A O 1
ATOM 876 N N . LEU A 1 112 ? 5.870 -0.491 12.576 1.00 96.38 112 LEU A N 1
ATOM 877 C CA . LEU A 1 112 ? 6.998 -0.287 11.656 1.00 96.38 112 LEU A CA 1
ATOM 878 C C . LEU A 1 112 ? 7.052 1.165 11.166 1.00 96.38 112 LEU A C 1
ATOM 880 O O . LEU A 1 112 ? 8.111 1.791 11.198 1.00 96.38 112 LEU A O 1
ATOM 884 N N . ASP A 1 113 ? 5.904 1.724 10.784 1.00 95.75 113 ASP A N 1
ATOM 885 C CA . ASP A 1 113 ? 5.792 3.106 10.313 1.00 95.75 113 ASP A CA 1
ATOM 886 C C . ASP A 1 113 ? 6.254 4.115 11.359 1.00 95.75 113 ASP A C 1
ATOM 888 O O . ASP A 1 113 ? 7.088 4.975 11.086 1.00 95.75 113 ASP A O 1
ATOM 892 N N . LYS A 1 114 ? 5.806 3.948 12.606 1.00 95.12 114 LYS A N 1
ATOM 893 C CA . LYS A 1 114 ? 6.199 4.824 13.714 1.00 95.12 114 LYS A CA 1
ATOM 894 C C . LYS A 1 114 ? 7.712 4.835 13.962 1.00 95.12 114 LYS A C 1
ATOM 896 O O . LYS A 1 114 ? 8.237 5.813 14.491 1.00 95.12 114 LYS A O 1
ATOM 901 N N . LYS A 1 115 ? 8.408 3.753 13.607 1.00 95.50 115 LYS A N 1
ATOM 902 C CA . LYS A 1 115 ? 9.872 3.640 13.695 1.00 95.50 115 LYS A CA 1
ATOM 903 C C . LYS A 1 115 ? 10.593 4.111 12.426 1.00 95.50 115 LYS A C 1
ATOM 905 O O . LYS A 1 115 ? 11.817 4.078 12.398 1.00 95.50 115 LYS A O 1
ATOM 910 N N . GLY A 1 116 ? 9.851 4.508 11.391 1.00 94.62 116 GLY A N 1
ATOM 911 C CA . GLY A 1 116 ? 10.361 4.836 10.060 1.00 94.62 116 GLY A CA 1
ATOM 912 C C . GLY A 1 116 ? 10.921 3.633 9.294 1.00 94.62 116 GLY A C 1
ATOM 913 O O . GLY A 1 116 ? 11.626 3.782 8.296 1.00 94.62 116 GLY A O 1
ATOM 914 N N . GLU A 1 117 ? 10.579 2.418 9.725 1.00 95.25 117 GLU A N 1
ATOM 915 C CA . GLU A 1 117 ? 11.050 1.160 9.133 1.00 95.25 117 GLU A CA 1
ATOM 916 C C . GLU A 1 117 ? 10.312 0.801 7.829 1.00 95.25 117 GLU A C 1
ATOM 918 O O . GLU A 1 117 ? 10.666 -0.180 7.182 1.00 95.25 117 GLU A O 1
ATOM 923 N N . LEU A 1 118 ? 9.323 1.602 7.404 1.00 93.06 118 LEU A N 1
ATOM 924 C CA . LEU A 1 118 ? 8.698 1.478 6.076 1.00 93.06 118 LEU A CA 1
ATOM 925 C C . LEU A 1 118 ? 9.534 2.099 4.945 1.00 93.06 118 L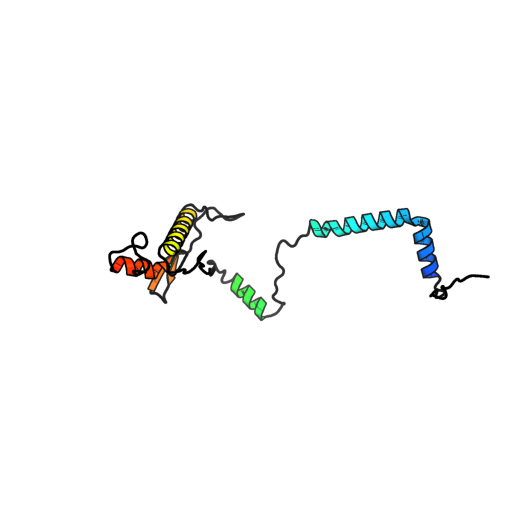EU A C 1
ATOM 927 O O . LEU A 1 118 ? 9.194 1.960 3.771 1.00 93.06 118 LEU A O 1
ATOM 931 N N . SER A 1 119 ? 10.632 2.774 5.280 1.00 92.06 119 SER A N 1
ATOM 932 C CA . SER A 1 119 ? 11.524 3.404 4.306 1.00 92.06 119 SER A CA 1
ATOM 933 C C . SER A 1 119 ? 12.250 2.353 3.462 1.00 92.06 119 SER A C 1
ATOM 935 O O . SER A 1 119 ? 12.904 1.462 4.002 1.00 92.06 119 SER A O 1
ATOM 937 N N . ALA A 1 120 ? 12.190 2.479 2.135 1.00 87.56 120 ALA A N 1
ATOM 938 C CA . ALA A 1 120 ? 12.852 1.576 1.194 1.00 87.56 120 ALA A CA 1
ATOM 939 C C . ALA A 1 120 ? 13.693 2.335 0.153 1.00 87.56 120 ALA A C 1
ATOM 941 O O . ALA A 1 120 ? 13.347 3.438 -0.270 1.00 87.56 120 ALA A O 1
ATOM 942 N N . GLY A 1 121 ? 14.798 1.730 -0.297 1.00 88.88 121 GLY A N 1
ATOM 943 C CA . GLY A 1 121 ? 15.658 2.298 -1.339 1.00 88.88 121 GLY A CA 1
ATOM 944 C C . GLY A 1 121 ? 16.290 3.630 -0.925 1.00 88.88 121 GLY A C 1
ATOM 945 O O . GLY A 1 121 ? 17.122 3.670 -0.023 1.00 88.88 121 GLY A O 1
ATOM 946 N N . THR A 1 122 ? 15.912 4.713 -1.605 1.00 90.00 122 THR A N 1
ATOM 947 C CA . THR A 1 122 ? 16.425 6.077 -1.375 1.00 90.00 122 THR A CA 1
ATOM 948 C C . THR A 1 122 ? 15.549 6.911 -0.436 1.00 90.00 122 THR A C 1
ATOM 950 O O . THR A 1 122 ? 15.791 8.108 -0.280 1.00 90.00 122 THR A O 1
ATOM 953 N N . LEU A 1 123 ? 14.503 6.319 0.144 1.00 90.25 123 LEU A N 1
ATOM 954 C CA . LEU A 1 123 ? 13.588 7.002 1.054 1.00 90.25 123 LEU A CA 1
ATOM 955 C C . LEU A 1 123 ? 14.263 7.328 2.398 1.00 90.25 123 LEU A C 1
ATOM 957 O O . LEU A 1 123 ? 15.019 6.526 2.945 1.00 90.25 123 LEU A O 1
ATOM 961 N N . ILE A 1 124 ? 13.987 8.524 2.924 1.00 93.50 124 ILE A N 1
ATOM 962 C CA . ILE A 1 124 ? 14.480 8.984 4.230 1.00 93.50 124 ILE A CA 1
ATOM 963 C C . ILE A 1 124 ? 13.784 8.188 5.336 1.00 93.50 124 ILE A C 1
ATOM 965 O O . ILE A 1 124 ? 12.596 7.920 5.243 1.00 93.50 124 ILE A O 1
ATOM 969 N N . ASN A 1 125 ? 14.504 7.861 6.411 1.00 94.19 125 ASN A N 1
ATOM 970 C CA . ASN A 1 125 ? 13.923 7.164 7.554 1.00 94.19 125 ASN A CA 1
ATOM 971 C C . ASN A 1 125 ? 12.934 8.058 8.326 1.00 94.19 125 ASN A C 1
ATOM 973 O O . ASN A 1 125 ? 13.355 8.912 9.110 1.00 94.19 125 ASN A O 1
ATOM 977 N N . GLN A 1 126 ? 11.634 7.882 8.072 1.00 94.19 126 GLN A N 1
ATOM 978 C CA . GLN A 1 126 ? 10.543 8.621 8.715 1.00 94.19 126 GLN A CA 1
ATOM 979 C C . GLN A 1 126 ? 9.208 7.855 8.629 1.00 94.19 126 GLN A C 1
ATOM 981 O O . GLN A 1 126 ? 9.081 6.959 7.794 1.00 94.19 126 GLN A O 1
ATOM 986 N N . PRO A 1 127 ? 8.199 8.210 9.446 1.00 94.19 127 PRO A N 1
ATOM 987 C CA . PRO A 1 127 ? 6.830 7.741 9.249 1.00 94.19 127 PRO A CA 1
ATOM 988 C C . PRO A 1 127 ? 6.242 8.243 7.924 1.00 94.19 127 PRO A C 1
ATOM 990 O O . PRO A 1 127 ? 6.439 9.400 7.544 1.00 94.19 127 PRO A O 1
ATOM 993 N N . TYR A 1 128 ? 5.504 7.375 7.244 1.00 92.31 128 TYR A N 1
ATOM 994 C CA . TYR A 1 128 ? 4.899 7.599 5.932 1.00 92.31 128 TYR A CA 1
ATOM 995 C C . TYR A 1 128 ? 3.376 7.516 5.935 1.00 92.31 128 TYR A C 1
ATOM 997 O O . TYR A 1 128 ? 2.747 8.028 5.005 1.00 92.31 128 TYR A O 1
ATOM 1005 N N . LEU A 1 129 ? 2.757 6.889 6.937 1.00 93.94 129 LEU A N 1
ATOM 1006 C CA . LEU A 1 129 ? 1.303 6.788 6.968 1.00 93.94 129 LEU A CA 1
ATOM 1007 C C . LEU A 1 129 ? 0.671 8.152 7.249 1.00 93.94 129 LEU A C 1
ATOM 1009 O O . LEU A 1 129 ? 0.917 8.793 8.270 1.00 93.94 129 LEU A O 1
ATOM 1013 N N . PHE A 1 130 ? -0.167 8.590 6.313 1.00 91.62 130 PHE A N 1
ATOM 1014 C CA . PHE A 1 130 ? -0.829 9.884 6.367 1.00 91.62 130 PHE A CA 1
ATOM 1015 C C . PHE A 1 130 ? -2.117 9.821 7.193 1.00 91.62 130 PHE A C 1
ATOM 1017 O O . PHE A 1 130 ? -2.932 8.914 7.018 1.00 91.62 130 PHE A O 1
ATOM 1024 N N . SER A 1 131 ? -2.323 10.809 8.064 1.00 91.88 131 SER A N 1
ATOM 1025 C CA . SER A 1 131 ? -3.572 10.974 8.810 1.00 91.88 131 SER A CA 1
ATOM 1026 C C . SER A 1 131 ? -4.468 12.015 8.152 1.00 91.88 131 SER A C 1
ATOM 1028 O O . SER A 1 131 ? -4.025 13.122 7.847 1.00 91.88 131 SER A O 1
ATOM 1030 N N . TYR A 1 132 ? -5.744 11.686 7.992 1.00 89.19 132 TYR A N 1
ATOM 1031 C CA . TYR A 1 132 ? -6.759 12.590 7.461 1.00 89.19 132 TYR A CA 1
ATOM 1032 C C . TYR A 1 132 ? -8.094 12.382 8.166 1.00 89.19 132 TYR A C 1
ATOM 1034 O O . TYR A 1 132 ? -8.311 11.388 8.856 1.00 89.19 132 TYR A O 1
ATOM 1042 N N . PHE A 1 133 ? -8.989 13.351 8.015 1.00 89.69 133 PHE A N 1
ATOM 1043 C CA . PHE A 1 133 ? -10.367 13.214 8.457 1.00 89.69 133 PHE A CA 1
ATOM 1044 C C . PHE A 1 133 ? -11.217 12.786 7.266 1.00 89.69 133 PHE A C 1
ATOM 1046 O O . PHE A 1 133 ? -11.301 13.520 6.281 1.00 89.69 133 PHE A O 1
ATOM 1053 N N . ASP A 1 134 ? -11.810 11.601 7.348 1.00 84.81 134 ASP A N 1
ATOM 1054 C CA . ASP A 1 134 ? -12.750 11.116 6.348 1.00 84.81 134 ASP A CA 1
ATOM 1055 C C . ASP A 1 134 ? -14.124 11.739 6.629 1.00 84.81 134 ASP A C 1
ATOM 1057 O O . ASP A 1 134 ? -14.755 11.474 7.658 1.00 84.81 134 ASP A O 1
ATOM 1061 N N . THR A 1 135 ? -14.566 12.623 5.733 1.00 87.06 135 THR A N 1
ATOM 1062 C CA . THR A 1 135 ? -15.829 13.355 5.881 1.00 87.06 135 THR A CA 1
ATOM 1063 C C . THR A 1 135 ? -17.058 12.497 5.621 1.00 87.06 135 THR A C 1
ATOM 1065 O O . THR A 1 135 ? -18.137 12.865 6.084 1.00 87.06 135 THR A O 1
ATOM 1068 N N . ASP A 1 136 ? -16.910 11.378 4.911 1.00 83.44 136 ASP A N 1
ATOM 1069 C CA . ASP A 1 136 ? -18.030 10.519 4.531 1.00 83.44 136 ASP A CA 1
ATOM 1070 C C . ASP A 1 136 ? -18.445 9.626 5.705 1.00 83.44 136 ASP A C 1
ATOM 1072 O O . ASP A 1 136 ? -19.638 9.457 5.969 1.00 83.44 136 ASP A O 1
ATOM 1076 N N . ILE A 1 137 ? -17.467 9.112 6.461 1.00 78.44 137 ILE A N 1
ATOM 1077 C CA . ILE A 1 137 ? -17.714 8.297 7.668 1.00 78.44 137 ILE A CA 1
ATOM 1078 C C . ILE A 1 137 ? -17.574 9.079 8.983 1.00 78.44 137 ILE A C 1
ATOM 1080 O O . ILE A 1 137 ? -17.939 8.570 10.043 1.00 78.44 137 ILE A O 1
ATOM 1084 N N . GLY A 1 138 ? -17.068 10.315 8.939 1.00 83.50 138 GLY A N 1
ATOM 1085 C CA . GLY A 1 138 ? -16.933 11.193 10.105 1.00 83.50 138 GLY A CA 1
ATOM 1086 C C . GLY A 1 138 ? -15.864 10.746 11.107 1.00 83.50 138 GLY A C 1
ATOM 1087 O O . GLY A 1 138 ? -16.012 10.996 12.307 1.00 83.50 138 GLY A O 1
ATOM 1088 N N . LEU A 1 139 ? -14.808 10.073 10.641 1.00 81.81 139 LEU A N 1
ATOM 1089 C CA . LEU A 1 139 ? -13.745 9.517 11.481 1.00 81.81 139 LEU A CA 1
ATOM 1090 C C . LEU A 1 139 ? -12.363 10.015 11.050 1.00 81.81 139 LEU A C 1
ATOM 1092 O O . LEU A 1 139 ? -12.074 10.185 9.867 1.00 81.81 139 LEU A O 1
ATOM 1096 N N . SER A 1 140 ? -11.480 10.201 12.031 1.00 88.88 140 SER A N 1
ATOM 1097 C CA . SER A 1 140 ? -10.055 10.401 11.766 1.00 88.88 140 SER A CA 1
ATOM 1098 C C . SER A 1 140 ? -9.411 9.065 11.414 1.00 88.88 140 SER A C 1
ATOM 1100 O O . SER A 1 140 ? -9.379 8.153 12.241 1.00 88.88 140 SER A O 1
ATOM 1102 N N . VAL A 1 141 ? -8.858 8.975 10.210 1.00 88.69 141 VAL A N 1
ATOM 1103 C CA . VAL A 1 141 ? -8.158 7.802 9.687 1.00 88.69 141 VAL A CA 1
ATOM 1104 C C . VAL A 1 141 ? -6.658 8.069 9.718 1.00 88.69 141 VAL A C 1
ATOM 1106 O O . VAL A 1 141 ? -6.203 9.157 9.368 1.00 88.69 141 VAL A O 1
ATOM 1109 N N . THR A 1 142 ? -5.872 7.073 10.125 1.00 90.50 142 THR A N 1
ATOM 1110 C CA . THR A 1 142 ? -4.407 7.105 10.004 1.00 90.50 142 THR A CA 1
ATOM 1111 C C . THR A 1 142 ? -3.949 5.961 9.117 1.00 90.50 142 THR A C 1
ATOM 1113 O O . THR A 1 142 ? -4.038 4.800 9.507 1.00 90.50 142 THR A O 1
ATOM 1116 N N . GLY A 1 143 ? -3.453 6.293 7.926 1.00 91.19 143 GLY A N 1
ATOM 1117 C CA . GLY A 1 143 ? -2.899 5.353 6.955 1.00 91.19 143 GLY A CA 1
ATOM 1118 C C . GLY A 1 143 ? -3.945 4.470 6.279 1.00 91.19 143 GLY A C 1
ATOM 1119 O O . GLY A 1 143 ? -4.192 4.609 5.085 1.00 91.19 143 GLY A O 1
ATOM 1120 N N . ILE A 1 144 ? -4.542 3.549 7.035 1.00 91.81 144 ILE A N 1
ATOM 1121 C CA . ILE A 1 144 ? -5.434 2.500 6.533 1.00 91.81 144 ILE A CA 1
ATOM 1122 C C . ILE A 1 144 ? -6.859 2.758 7.025 1.00 91.81 144 ILE A C 1
ATOM 1124 O O . ILE A 1 144 ? -7.076 2.897 8.225 1.00 91.81 144 ILE A O 1
ATOM 1128 N N . SER A 1 145 ? -7.813 2.761 6.092 1.00 90.19 145 SER A N 1
ATOM 1129 C CA . SER A 1 145 ? -9.253 2.651 6.356 1.00 90.19 145 SER A CA 1
ATOM 1130 C C . SER A 1 145 ? -9.711 1.253 5.949 1.00 90.19 145 SER A C 1
ATOM 1132 O O . SER A 1 145 ? -9.344 0.782 4.867 1.00 90.19 145 SER A O 1
ATOM 1134 N N . SER A 1 146 ? -10.441 0.550 6.815 1.00 91.62 146 SER A N 1
ATOM 1135 C CA . SER A 1 146 ? -10.816 -0.846 6.561 1.00 91.62 146 SER A CA 1
ATOM 1136 C C . SER A 1 146 ? -12.113 -1.263 7.256 1.00 91.62 146 SER A C 1
ATOM 1138 O O . SER A 1 146 ? -12.638 -0.561 8.115 1.00 91.62 146 SER A O 1
ATOM 1140 N N . ILE A 1 147 ? -12.597 -2.469 6.943 1.00 90.88 147 ILE A N 1
ATOM 1141 C CA . ILE A 1 147 ? -13.765 -3.068 7.608 1.00 90.88 147 ILE A CA 1
ATOM 1142 C C . ILE A 1 147 ? -13.569 -3.288 9.116 1.00 90.88 147 ILE A C 1
ATOM 1144 O O . ILE A 1 147 ? -14.554 -3.406 9.838 1.00 90.88 147 ILE A O 1
ATOM 1148 N N . LEU A 1 148 ? -12.324 -3.309 9.611 1.00 91.69 148 LEU A N 1
ATOM 1149 C CA . LEU A 1 148 ? -12.051 -3.470 11.041 1.00 91.69 148 LEU A CA 1
ATOM 1150 C C . LEU A 1 148 ? -12.594 -2.307 11.864 1.00 91.69 148 LEU A C 1
ATOM 1152 O O . LEU A 1 148 ? -13.015 -2.517 12.994 1.00 91.69 148 LEU A O 1
ATOM 1156 N N . ASP A 1 149 ? -12.599 -1.095 11.314 1.00 88.19 149 ASP A N 1
ATOM 1157 C CA . ASP A 1 149 ? -12.939 0.113 12.063 1.00 88.19 149 ASP A CA 1
ATOM 1158 C C . ASP A 1 149 ? -14.410 0.118 12.537 1.00 88.19 149 ASP A C 1
ATOM 1160 O O . ASP A 1 149 ? -14.650 0.302 13.737 1.00 88.19 149 ASP A O 1
ATOM 1164 N N . PRO A 1 150 ? -15.417 -0.155 11.677 1.00 87.94 150 PRO A N 1
ATOM 1165 C CA . PRO A 1 150 ? -16.798 -0.304 12.135 1.00 87.94 150 PRO A CA 1
ATOM 1166 C C . PRO A 1 150 ? -17.036 -1.560 12.994 1.00 87.94 150 PRO A C 1
ATOM 1168 O O . PRO A 1 150 ? -17.874 -1.508 13.902 1.00 87.94 150 PRO A O 1
ATOM 1171 N N . ILE A 1 151 ? -16.316 -2.664 12.751 1.00 91.44 151 ILE A N 1
ATOM 1172 C CA . ILE A 1 151 ? -16.447 -3.908 13.534 1.00 91.44 151 ILE A CA 1
ATOM 1173 C C . ILE A 1 151 ? -15.940 -3.689 14.964 1.00 91.44 151 ILE A C 1
ATOM 1175 O O . ILE A 1 151 ? -16.687 -3.908 15.918 1.00 91.44 151 ILE A O 1
ATOM 1179 N N . ASP A 1 152 ? -14.719 -3.168 15.124 1.00 89.19 152 ASP A N 1
ATOM 1180 C CA . ASP A 1 152 ? -14.125 -2.845 16.427 1.00 89.19 152 ASP A CA 1
ATOM 1181 C C . ASP A 1 152 ? -15.036 -1.888 17.212 1.00 89.19 152 ASP A C 1
ATOM 1183 O O . ASP A 1 152 ? -15.315 -2.118 18.391 1.00 89.19 152 ASP A O 1
ATOM 1187 N N . LEU A 1 153 ? -15.556 -0.840 16.561 1.00 87.00 153 LEU A N 1
ATOM 1188 C CA . LEU A 1 153 ? -16.458 0.121 17.198 1.00 87.00 153 LEU A CA 1
ATOM 1189 C C . LEU A 1 153 ? -17.751 -0.539 17.703 1.00 87.00 153 LEU A C 1
ATOM 1191 O O . LEU A 1 153 ? -18.243 -0.197 18.783 1.00 87.00 153 LEU A O 1
ATOM 1195 N N . THR A 1 154 ? -18.313 -1.464 16.927 1.00 90.38 154 THR A N 1
ATOM 1196 C CA . THR A 1 154 ? -19.552 -2.171 17.281 1.00 90.38 154 THR A CA 1
ATOM 1197 C C . THR A 1 154 ? -19.318 -3.152 18.426 1.00 90.38 154 THR A C 1
ATOM 1199 O O . THR A 1 154 ? -20.051 -3.109 19.418 1.00 90.38 154 THR A O 1
ATOM 1202 N N . LEU A 1 155 ? -18.249 -3.949 18.358 1.00 91.88 155 LEU A N 1
ATOM 1203 C CA . LEU A 1 155 ? -17.866 -4.875 19.427 1.00 91.88 155 LEU A CA 1
ATOM 1204 C C . LEU A 1 155 ? -17.603 -4.133 20.742 1.00 91.88 155 LEU A C 1
ATOM 1206 O O . LEU A 1 155 ? -18.135 -4.525 21.782 1.00 91.88 155 LEU A O 1
ATOM 1210 N N . MET A 1 156 ? -16.890 -3.000 20.699 1.00 89.31 156 MET A N 1
ATOM 1211 C CA . MET A 1 156 ? -16.654 -2.165 21.884 1.00 89.31 156 MET A CA 1
ATOM 1212 C C . MET A 1 156 ? -17.962 -1.688 22.530 1.00 89.31 156 MET A C 1
ATOM 1214 O O . MET A 1 156 ? -18.076 -1.681 23.756 1.00 89.31 156 MET A O 1
ATOM 1218 N N . ARG A 1 157 ? -18.974 -1.322 21.730 1.00 90.19 157 ARG A N 1
ATOM 1219 C CA . ARG A 1 157 ? -20.303 -0.927 22.239 1.00 90.19 157 ARG A CA 1
ATOM 1220 C C . ARG A 1 157 ? -21.062 -2.090 22.878 1.00 90.19 157 ARG A C 1
ATOM 1222 O O . ARG A 1 157 ? -21.865 -1.855 23.777 1.00 90.19 157 ARG A O 1
ATOM 1229 N N . MET A 1 158 ? -20.800 -3.316 22.437 1.00 91.19 158 MET A N 1
ATOM 1230 C CA . MET A 1 158 ? -21.355 -4.544 23.013 1.00 91.19 158 MET A CA 1
ATOM 1231 C C . MET A 1 158 ? -20.574 -5.039 24.242 1.00 91.19 158 MET A C 1
ATOM 1233 O O . MET A 1 158 ? -20.981 -6.012 24.870 1.00 91.19 158 MET A O 1
ATOM 1237 N N . GLY A 1 159 ? -19.473 -4.374 24.615 1.00 90.12 159 GLY A N 1
ATOM 1238 C CA . GLY A 1 159 ? -18.590 -4.821 25.695 1.00 90.12 159 GLY A CA 1
ATOM 1239 C C . GLY A 1 159 ? -17.690 -5.998 25.306 1.00 90.12 159 GLY A C 1
ATOM 1240 O O . GLY A 1 159 ? -17.114 -6.637 26.185 1.00 90.12 159 GLY A O 1
ATOM 1241 N N . ALA A 1 160 ? -17.565 -6.274 24.008 1.00 89.56 160 ALA A N 1
ATOM 1242 C CA . ALA A 1 160 ? -16.693 -7.287 23.434 1.00 89.56 160 ALA A CA 1
ATOM 1243 C C . ALA A 1 160 ? -15.475 -6.638 22.754 1.00 89.56 160 ALA A C 1
ATOM 1245 O O . ALA A 1 160 ? -15.357 -5.417 22.630 1.00 89.56 160 ALA A O 1
ATOM 1246 N N . ASN A 1 161 ? -14.540 -7.468 22.309 1.00 90.62 161 ASN A N 1
ATOM 1247 C CA . ASN A 1 161 ? -13.446 -7.068 21.434 1.00 90.62 161 ASN A CA 1
ATOM 1248 C C . ASN A 1 161 ? -13.156 -8.205 20.449 1.00 90.62 161 ASN A C 1
ATOM 1250 O O . ASN A 1 161 ? -13.532 -9.347 20.706 1.00 90.62 161 ASN A O 1
ATOM 1254 N N . LEU A 1 162 ? -12.471 -7.895 19.347 1.00 90.12 162 LEU A N 1
ATOM 1255 C CA . LEU A 1 162 ? -12.222 -8.856 18.270 1.00 90.12 162 LEU A CA 1
ATOM 1256 C C . LEU A 1 162 ? -11.447 -10.103 18.726 1.00 90.12 162 LEU A C 1
ATOM 1258 O O . LEU A 1 162 ? -11.655 -11.176 18.186 1.00 90.12 162 LEU A O 1
ATOM 1262 N N . ALA A 1 163 ? -10.595 -9.990 19.748 1.00 87.75 163 ALA A N 1
ATOM 1263 C CA . ALA A 1 163 ? -9.831 -11.130 20.256 1.00 87.75 163 ALA A CA 1
ATOM 1264 C C . ALA A 1 163 ? -10.678 -12.116 21.082 1.00 87.75 163 ALA A C 1
ATOM 1266 O O . ALA A 1 163 ? -10.220 -13.219 21.375 1.00 87.75 163 ALA A O 1
ATOM 1267 N N . THR A 1 164 ? -11.884 -11.723 21.501 1.00 86.94 164 THR A N 1
ATOM 1268 C CA . THR A 1 164 ? -12.784 -12.559 22.312 1.00 86.94 164 THR A CA 1
ATOM 1269 C C . THR A 1 164 ? -14.147 -12.797 21.669 1.00 86.94 164 THR A C 1
ATOM 1271 O O . THR A 1 164 ? -14.942 -13.546 22.230 1.00 86.94 164 THR A O 1
ATOM 1274 N N . ALA A 1 165 ? -14.446 -12.120 20.560 1.00 87.94 165 ALA A N 1
ATOM 1275 C CA . ALA A 1 165 ? -15.714 -12.240 19.859 1.00 87.94 165 ALA A CA 1
ATOM 1276 C C . ALA A 1 165 ? -15.803 -13.588 19.137 1.00 87.94 165 ALA A C 1
ATOM 1278 O O . ALA A 1 165 ? -14.821 -14.096 18.603 1.00 87.94 165 ALA A O 1
ATOM 1279 N N . SER A 1 166 ? -16.992 -14.175 19.125 1.00 87.69 166 SER A N 1
ATOM 1280 C CA . SER A 1 166 ? -17.306 -15.323 18.278 1.00 87.69 166 SER A CA 1
ATOM 1281 C C . SER A 1 166 ? -17.686 -14.877 16.867 1.00 87.69 166 SER A C 1
ATOM 1283 O O . SER A 1 166 ? -18.171 -13.766 16.675 1.00 87.69 166 SER A O 1
ATOM 1285 N N . ASP A 1 167 ? -17.606 -15.788 15.894 1.00 89.56 167 ASP A N 1
ATOM 1286 C CA . ASP A 1 167 ? -18.043 -15.531 14.509 1.00 89.56 167 ASP A CA 1
ATOM 1287 C C . ASP A 1 167 ? -19.516 -15.098 14.383 1.00 89.56 167 ASP A C 1
ATOM 1289 O O . ASP A 1 167 ? -19.931 -14.618 13.339 1.00 89.56 167 ASP A O 1
ATOM 1293 N N . ARG A 1 168 ? -20.344 -15.302 15.417 1.00 87.50 168 ARG A N 1
ATOM 1294 C CA . ARG A 1 168 ? -21.741 -14.827 15.438 1.00 87.50 168 ARG A CA 1
ATOM 1295 C C . ARG A 1 168 ? -21.893 -13.395 15.939 1.00 87.50 168 ARG A C 1
ATOM 1297 O O . ARG A 1 168 ? -22.960 -12.813 15.765 1.00 87.50 168 ARG A O 1
ATOM 1304 N N . GLU A 1 169 ? -20.908 -12.907 16.681 1.00 84.19 169 GLU A N 1
ATOM 1305 C CA . GLU A 1 169 ? -20.882 -11.551 17.236 1.00 84.19 169 GLU A CA 1
ATOM 1306 C C . GLU A 1 169 ? -20.213 -10.556 16.281 1.00 84.19 169 GLU A C 1
ATOM 1308 O O . GLU A 1 169 ? -20.368 -9.350 16.473 1.00 84.19 169 GLU A O 1
ATOM 1313 N N . ILE A 1 170 ? -19.492 -11.072 15.281 1.00 85.94 170 ILE A N 1
ATOM 1314 C CA . ILE A 1 170 ? -18.956 -10.348 14.124 1.00 85.94 170 ILE A CA 1
ATOM 1315 C C . ILE A 1 170 ? -20.055 -10.188 13.071 1.00 85.94 170 ILE A C 1
ATOM 1317 O O . ILE A 1 170 ? -20.164 -9.065 12.527 1.00 85.94 170 ILE A O 1
#

Foldseek 3Di:
DDDDDDDDPDDDPVDVVVVVVVCVCVVCVVVVVVVVVVVVVVVVVCVVVVDDPDDPDPDDDDDVVVVVVVCCVVPVDLDDDDDDDQDDPDDDCLFLVNLVVVVVVVVVVVVCLCQLVVADDPGDSHRDWDWDQDPVVRDIDTRDDDPQVVLQVQQVVVVHGSVGDGSVSD